Protein AF-Q8EFP9-F1 (afdb_monomer_lite)

InterPro domains:
  IPR021677 Protein of unknown function DUF2986 [PF11661] (1-48)

Secondary structure (DSSP, 8-state):
--HHHHHHHHHHHHHHHHHTTS-GGGTTPPP------HHHHHHHHHHHHHHHHHHTTTTTSSSS---

Foldseek 3Di:
DDPVVVVVVVVVVVVVVVVVPDDPVCVPPDDPDDDDDPVVVVVVVVVVVVVVVVPVVPVPPPPDDDD

Sequence (67 aa):
MNKKQKIIKKIAKRAKARLNKVDPATIGAPAKSGYISKAERAKIAALAAAAEVGTEADEQQDATTEQ

Structure (mmCIF, N/CA/C/O backbone):
data_AF-Q8EFP9-F1
#
_entry.id   AF-Q8EFP9-F1
#
loop_
_atom_site.group_PDB
_atom_site.id
_atom_site.type_symbol
_atom_site.label_atom_id
_atom_site.label_alt_id
_atom_site.label_comp_id
_atom_site.label_asym_id
_atom_site.label_entity_id
_atom_site.label_seq_id
_atom_site.pdbx_PDB_ins_code
_atom_site.Cartn_x
_atom_site.Cartn_y
_atom_site.Cartn_z
_atom_site.occupancy
_atom_site.B_iso_or_equiv
_atom_site.auth_seq_id
_atom_site.auth_comp_id
_atom_site.auth_asym_id
_atom_site.auth_atom_id
_atom_site.pdbx_PDB_model_num
ATOM 1 N N . MET A 1 1 ? -14.583 -3.143 31.767 1.00 61.22 1 MET A N 1
ATOM 2 C CA . MET A 1 1 ? -13.505 -2.913 30.768 1.00 61.22 1 MET A CA 1
ATOM 3 C C . MET A 1 1 ? -13.464 -1.441 30.373 1.00 61.22 1 MET A C 1
ATOM 5 O O . MET A 1 1 ? -14.478 -0.924 29.908 1.00 61.22 1 MET A O 1
ATOM 9 N N . ASN A 1 2 ? -12.320 -0.781 30.573 1.00 94.06 2 ASN A N 1
ATOM 10 C CA . ASN A 1 2 ? -12.125 0.648 30.288 1.00 94.06 2 ASN A CA 1
ATOM 11 C C . ASN A 1 2 ? -12.319 0.942 28.781 1.00 94.06 2 ASN A C 1
ATOM 13 O O . ASN A 1 2 ? -12.004 0.098 27.935 1.00 94.06 2 ASN A O 1
ATOM 17 N N . LYS A 1 3 ? -12.830 2.131 28.427 1.00 92.81 3 LYS A N 1
ATOM 18 C CA . LYS A 1 3 ? -12.995 2.577 27.030 1.00 92.81 3 LYS A CA 1
ATOM 19 C C . LYS A 1 3 ? -11.692 2.444 26.224 1.00 92.81 3 LYS A C 1
ATOM 21 O O . LYS A 1 3 ? -11.737 1.925 25.111 1.00 92.81 3 LYS A O 1
ATOM 26 N N . LYS A 1 4 ? -10.536 2.790 26.809 1.00 93.44 4 LYS A N 1
ATOM 27 C CA . LYS A 1 4 ? -9.213 2.631 26.167 1.00 93.44 4 LYS A CA 1
ATOM 28 C C . LYS A 1 4 ? -8.930 1.174 25.790 1.00 93.44 4 LYS A C 1
ATOM 30 O O . LYS A 1 4 ? -8.609 0.872 24.645 1.00 93.44 4 LYS A O 1
ATOM 35 N N . GLN A 1 5 ? -9.162 0.250 26.720 1.00 95.19 5 GLN A N 1
ATOM 36 C CA . GLN A 1 5 ? -8.984 -1.185 26.480 1.00 95.19 5 GLN A CA 1
ATOM 37 C C . GLN A 1 5 ? -9.924 -1.699 25.376 1.00 95.19 5 GLN A C 1
ATOM 39 O O . GLN A 1 5 ? -9.530 -2.553 24.585 1.00 95.19 5 GLN A O 1
ATOM 44 N N . LYS A 1 6 ? -11.160 -1.177 25.280 1.00 95.69 6 LYS A N 1
ATOM 45 C CA . LYS A 1 6 ? -12.111 -1.545 24.205 1.00 95.69 6 LYS A CA 1
ATOM 46 C C . LYS A 1 6 ? -11.585 -1.160 22.831 1.00 95.69 6 LYS A C 1
ATOM 48 O O . LYS A 1 6 ? -11.693 -1.963 21.907 1.00 95.69 6 LYS A O 1
ATOM 53 N N . ILE A 1 7 ? -11.004 0.026 22.706 1.00 96.25 7 ILE A N 1
ATOM 54 C CA . ILE A 1 7 ? -10.421 0.501 21.449 1.00 96.25 7 ILE A CA 1
ATOM 55 C C . ILE A 1 7 ? -9.215 -0.361 21.068 1.00 96.25 7 ILE A C 1
ATOM 57 O O . ILE A 1 7 ? -9.195 -0.900 19.965 1.00 96.25 7 ILE A O 1
ATOM 61 N N . ILE A 1 8 ? -8.284 -0.588 21.999 1.00 96.69 8 ILE A N 1
ATOM 62 C CA . ILE A 1 8 ? -7.079 -1.401 21.758 1.00 96.69 8 ILE A CA 1
ATOM 63 C C . ILE A 1 8 ? -7.450 -2.805 21.271 1.00 96.69 8 ILE A C 1
ATOM 65 O O . ILE A 1 8 ? -6.963 -3.248 20.232 1.00 96.69 8 ILE A O 1
ATOM 69 N N . LYS A 1 9 ? -8.384 -3.486 21.949 1.00 96.31 9 LYS A N 1
ATOM 70 C CA . LYS A 1 9 ? -8.817 -4.830 21.532 1.00 96.31 9 LYS A CA 1
ATOM 71 C C . LYS A 1 9 ? -9.467 -4.831 20.146 1.00 96.31 9 LYS A C 1
ATOM 73 O O . LYS A 1 9 ? -9.244 -5.757 19.370 1.00 96.31 9 LYS A O 1
ATOM 78 N N . LYS A 1 10 ? -10.249 -3.799 19.805 1.00 96.19 10 LYS A N 1
ATOM 79 C CA . LYS A 1 10 ? -10.848 -3.665 18.466 1.00 96.19 10 LYS A CA 1
ATOM 80 C C . LYS A 1 10 ? -9.785 -3.444 17.389 1.00 96.19 10 LYS A C 1
ATOM 82 O O . LYS A 1 10 ? -9.885 -4.059 16.331 1.00 96.19 10 LYS A O 1
ATOM 87 N N . ILE A 1 11 ? -8.782 -2.607 17.653 1.00 95.12 11 ILE A N 1
ATOM 88 C CA . ILE A 1 11 ? -7.666 -2.360 16.730 1.00 95.12 11 ILE A CA 1
ATOM 89 C C . ILE A 1 11 ? -6.871 -3.649 16.514 1.00 95.12 11 ILE A C 1
ATOM 91 O O . ILE A 1 11 ? -6.710 -4.067 15.371 1.00 95.12 11 ILE A O 1
ATOM 95 N N . ALA A 1 12 ? -6.478 -4.335 17.590 1.00 95.25 12 ALA A N 1
ATOM 96 C CA . ALA A 1 12 ? -5.742 -5.596 17.512 1.00 95.25 12 ALA A CA 1
ATOM 97 C C . ALA A 1 12 ? -6.517 -6.669 16.726 1.00 95.25 12 ALA A C 1
ATOM 99 O O . ALA A 1 12 ? -5.966 -7.319 15.837 1.00 95.25 12 ALA A O 1
ATOM 100 N N . LYS A 1 13 ? -7.828 -6.799 16.980 1.00 95.94 13 LYS A N 1
ATOM 101 C CA . LYS A 1 13 ? -8.699 -7.716 16.229 1.00 95.94 13 LYS A CA 1
ATOM 102 C C . LYS A 1 13 ? -8.732 -7.380 14.735 1.00 95.94 13 LYS A C 1
ATOM 104 O O . LYS A 1 13 ? -8.644 -8.284 13.908 1.00 95.94 13 LYS A O 1
ATOM 109 N N . ARG A 1 14 ? -8.853 -6.095 14.379 1.00 93.12 14 ARG A N 1
ATOM 110 C CA . ARG A 1 14 ? -8.858 -5.639 12.978 1.00 93.12 14 ARG A CA 1
ATOM 111 C C . ARG A 1 14 ? -7.513 -5.872 12.292 1.00 93.12 14 ARG A C 1
ATOM 113 O O . ARG A 1 14 ? -7.514 -6.320 11.153 1.00 93.12 14 ARG A O 1
ATOM 120 N N . ALA A 1 15 ? -6.395 -5.612 12.969 1.00 91.31 15 ALA A N 1
ATOM 121 C CA . ALA A 1 15 ? -5.055 -5.835 12.428 1.00 91.31 15 ALA A CA 1
ATOM 122 C C . ALA A 1 15 ? -4.824 -7.317 12.094 1.00 91.31 15 ALA A C 1
ATOM 124 O O . ALA A 1 15 ? -4.472 -7.641 10.962 1.00 91.31 15 ALA A O 1
ATOM 125 N N . LYS A 1 16 ? -5.150 -8.223 13.028 1.00 92.62 16 LYS A N 1
ATOM 126 C CA . LYS A 1 16 ? -5.060 -9.674 12.800 1.00 92.62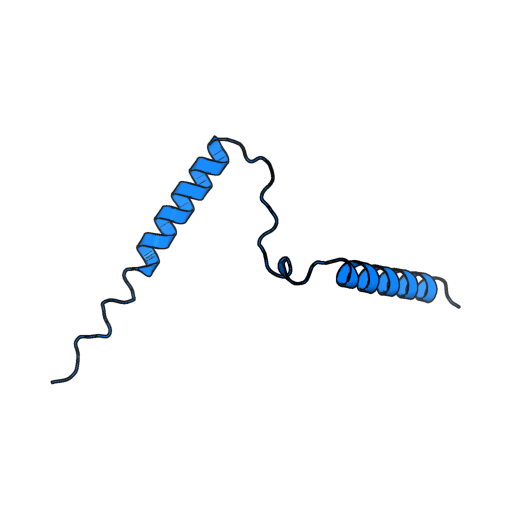 16 LYS A CA 1
ATOM 127 C C . LYS A 1 16 ? -5.949 -10.135 11.640 1.00 92.62 16 LYS A C 1
ATOM 129 O O . LYS A 1 16 ? -5.515 -10.903 10.794 1.00 92.62 16 LYS A O 1
ATOM 134 N N . ALA A 1 17 ? -7.181 -9.629 11.565 1.00 92.56 17 ALA A N 1
ATOM 135 C CA . ALA A 1 17 ? -8.093 -9.967 10.475 1.00 92.56 17 ALA A CA 1
ATOM 136 C C . ALA A 1 17 ? -7.627 -9.441 9.107 1.00 92.56 17 ALA A C 1
ATOM 138 O O . ALA A 1 17 ? -7.913 -10.078 8.100 1.00 92.56 17 ALA A O 1
ATOM 139 N N . ARG A 1 18 ? -6.938 -8.291 9.050 1.00 86.38 18 ARG A N 1
ATOM 140 C CA . ARG A 1 18 ? -6.335 -7.785 7.808 1.00 86.38 18 ARG A CA 1
ATOM 141 C C . ARG A 1 18 ? -5.214 -8.704 7.339 1.00 86.38 18 ARG A C 1
ATOM 143 O O . ARG A 1 18 ? -5.245 -9.090 6.184 1.00 86.38 18 ARG A O 1
ATOM 150 N N . LEU A 1 19 ? -4.301 -9.095 8.230 1.00 84.19 19 LEU A N 1
ATOM 151 C CA . LEU A 1 19 ? -3.193 -10.002 7.902 1.00 84.19 19 LEU A CA 1
ATOM 152 C C . LEU A 1 19 ? -3.689 -11.363 7.397 1.00 84.19 19 LEU A C 1
ATOM 154 O O . LEU A 1 19 ? -3.213 -11.837 6.378 1.00 84.19 19 LEU A O 1
ATOM 158 N N . ASN A 1 20 ? -4.714 -11.936 8.033 1.00 85.50 20 ASN A N 1
ATOM 159 C CA . ASN A 1 20 ? -5.289 -13.216 7.604 1.00 85.50 20 ASN A CA 1
ATOM 160 C C . ASN A 1 20 ? -5.964 -13.178 6.219 1.00 85.50 20 ASN A C 1
ATOM 162 O O . ASN A 1 20 ? -6.255 -14.231 5.665 1.00 85.50 20 ASN A O 1
ATOM 166 N N . LYS A 1 21 ? -6.299 -11.990 5.699 1.00 80.81 21 LYS A N 1
ATOM 167 C CA . LYS A 1 21 ? -6.947 -11.816 4.387 1.00 80.81 21 LYS A CA 1
ATOM 168 C C . LYS A 1 21 ? -5.956 -11.545 3.259 1.00 80.81 21 LYS A C 1
ATOM 170 O O . LYS A 1 21 ? -6.381 -11.455 2.112 1.00 80.81 21 LYS A O 1
ATOM 175 N N . VAL A 1 22 ? -4.685 -11.325 3.580 1.00 80.06 22 VAL A N 1
ATOM 176 C CA . VAL A 1 22 ? -3.657 -11.093 2.569 1.00 80.06 22 VAL A CA 1
ATOM 177 C C . VAL A 1 22 ? -3.252 -12.451 2.008 1.00 80.06 22 VAL A C 1
ATOM 179 O O . VAL A 1 22 ? -2.917 -13.357 2.767 1.00 80.06 22 VAL A O 1
ATOM 182 N N . ASP A 1 23 ? -3.316 -12.586 0.687 1.00 75.31 23 ASP A N 1
ATOM 183 C CA . ASP A 1 23 ? -2.829 -13.774 -0.007 1.00 75.31 23 ASP A CA 1
ATOM 184 C C . ASP A 1 23 ? -1.301 -13.849 0.169 1.00 75.31 23 ASP A C 1
ATOM 186 O O . ASP A 1 23 ? -0.629 -12.852 -0.133 1.00 75.31 23 ASP A O 1
ATOM 190 N N . PRO A 1 24 ? -0.732 -14.971 0.656 1.00 74.12 24 PRO A N 1
ATOM 191 C CA . PRO A 1 24 ? 0.709 -15.112 0.848 1.00 74.12 24 PRO A CA 1
ATOM 192 C C . PRO A 1 24 ? 1.530 -14.807 -0.411 1.00 74.12 24 PRO A C 1
ATOM 194 O O . PRO A 1 24 ? 2.642 -14.303 -0.282 1.00 74.12 24 PRO A O 1
ATOM 197 N N . ALA A 1 25 ? 0.980 -15.008 -1.613 1.00 73.06 25 ALA A N 1
ATOM 198 C CA . ALA A 1 25 ? 1.658 -14.682 -2.872 1.00 73.06 25 ALA A CA 1
ATOM 199 C C . 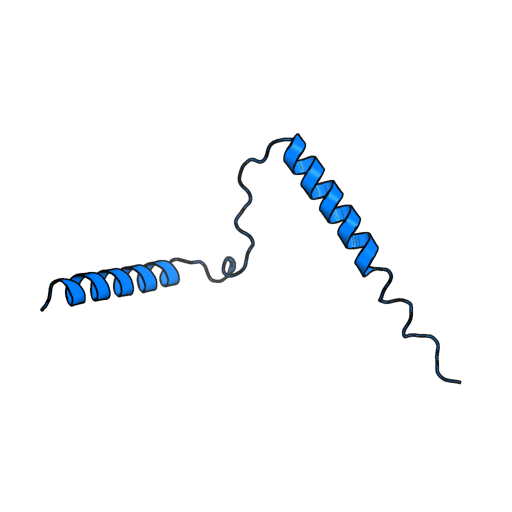ALA A 1 25 ? 1.786 -13.167 -3.138 1.00 73.06 25 ALA A C 1
ATOM 201 O O . ALA A 1 25 ? 2.560 -12.740 -3.990 1.00 73.06 25 ALA A O 1
ATOM 202 N N . THR A 1 26 ? 1.019 -12.342 -2.423 1.00 66.81 26 THR A N 1
ATOM 203 C CA . THR A 1 26 ? 1.010 -10.876 -2.569 1.00 66.81 26 THR A CA 1
ATOM 204 C C . THR A 1 26 ? 1.773 -10.154 -1.459 1.00 66.81 26 THR A C 1
ATOM 206 O O . THR A 1 26 ? 1.918 -8.931 -1.505 1.00 66.81 26 THR A O 1
ATOM 209 N N . ILE A 1 27 ? 2.279 -10.887 -0.461 1.00 65.44 27 ILE A N 1
ATOM 210 C CA . ILE A 1 27 ? 3.069 -10.322 0.635 1.00 65.44 27 ILE A CA 1
ATOM 211 C C . ILE A 1 27 ? 4.438 -9.923 0.080 1.00 65.44 27 ILE A C 1
ATOM 213 O O . ILE A 1 27 ? 5.251 -10.774 -0.257 1.00 65.44 27 ILE A O 1
ATOM 217 N N . GLY A 1 28 ? 4.683 -8.616 -0.028 1.00 68.19 28 GLY A N 1
ATOM 218 C CA . GLY A 1 28 ? 5.930 -8.068 -0.572 1.00 68.19 28 GLY A CA 1
ATOM 219 C C . GLY A 1 28 ? 5.874 -7.719 -2.061 1.00 68.19 28 GLY A C 1
ATOM 220 O O . GLY A 1 28 ? 6.806 -7.098 -2.563 1.00 68.19 28 GLY A O 1
ATOM 221 N N . ALA A 1 29 ? 4.774 -8.028 -2.756 1.00 66.81 29 ALA A N 1
ATOM 222 C CA . ALA A 1 29 ? 4.569 -7.516 -4.104 1.00 66.81 29 ALA A CA 1
ATOM 223 C C . ALA A 1 29 ? 4.379 -5.988 -4.043 1.00 66.81 29 ALA A C 1
ATOM 225 O O . ALA A 1 29 ? 3.600 -5.509 -3.205 1.00 66.81 29 ALA A O 1
ATOM 226 N N . PRO A 1 30 ? 5.049 -5.205 -4.913 1.00 66.56 30 PRO A N 1
ATOM 227 C CA . PRO A 1 30 ? 4.794 -3.776 -4.988 1.00 66.56 30 PRO A CA 1
ATOM 228 C C . PRO A 1 30 ? 3.307 -3.575 -5.273 1.00 66.56 30 PRO A C 1
ATOM 230 O O . PRO A 1 30 ? 2.722 -4.273 -6.109 1.00 66.56 30 PRO A O 1
ATOM 233 N N . ALA A 1 31 ? 2.675 -2.654 -4.539 1.00 68.12 31 ALA A N 1
ATOM 234 C CA . ALA A 1 31 ? 1.273 -2.333 -4.758 1.00 68.12 31 ALA A CA 1
ATOM 235 C C . ALA A 1 31 ? 1.067 -2.082 -6.256 1.00 68.12 31 ALA A C 1
ATOM 237 O O . ALA A 1 31 ? 1.810 -1.294 -6.843 1.00 68.12 31 ALA A O 1
ATOM 238 N N . LYS A 1 32 ? 0.102 -2.782 -6.875 1.00 65.56 32 LYS A N 1
ATOM 239 C CA . LYS A 1 32 ? -0.220 -2.595 -8.295 1.00 65.56 32 LYS A CA 1
ATOM 240 C C . LYS A 1 32 ? -0.424 -1.103 -8.519 1.00 65.56 32 LYS A C 1
ATOM 242 O O . LYS A 1 32 ? -1.382 -0.532 -7.998 1.00 65.56 32 LYS A O 1
ATOM 247 N N . SER A 1 33 ? 0.522 -0.493 -9.232 1.00 69.00 33 SER A N 1
ATOM 248 C CA . SER A 1 33 ? 0.456 0.917 -9.585 1.00 69.00 33 SER A CA 1
ATOM 249 C C . SER A 1 33 ? -0.887 1.145 -10.266 1.00 69.00 33 SER A C 1
ATOM 251 O O . SER A 1 33 ? -1.255 0.405 -11.184 1.00 69.00 33 SER A O 1
ATOM 253 N N . GLY A 1 34 ? -1.661 2.101 -9.753 1.00 73.94 34 GLY A N 1
ATOM 254 C CA . GLY A 1 34 ? -2.907 2.507 -10.389 1.00 73.94 34 GLY A CA 1
ATOM 255 C C . GLY A 1 34 ? -2.650 3.047 -11.798 1.00 73.94 34 GLY A C 1
ATOM 256 O O . GLY A 1 34 ? -1.524 3.062 -12.298 1.00 73.94 34 GLY A O 1
ATOM 257 N N . TYR A 1 35 ? -3.698 3.527 -12.464 1.00 79.56 35 TYR A N 1
ATOM 258 C CA . TYR A 1 35 ? -3.515 4.219 -13.736 1.00 79.56 35 TYR A CA 1
ATOM 259 C C . TYR A 1 35 ? -2.665 5.481 -13.532 1.00 79.56 35 TYR A C 1
ATOM 261 O O . TYR A 1 35 ? -3.150 6.498 -13.050 1.00 79.56 35 TYR A O 1
ATOM 269 N N . ILE A 1 36 ? -1.392 5.387 -13.908 1.00 80.44 36 ILE A N 1
ATOM 270 C CA . ILE A 1 36 ? -0.466 6.512 -14.021 1.00 80.44 36 ILE A CA 1
ATOM 271 C C . ILE A 1 36 ? -0.605 7.160 -15.398 1.00 80.44 36 ILE A C 1
ATOM 273 O O . ILE A 1 36 ? -0.859 6.479 -16.402 1.00 80.44 36 ILE A O 1
ATOM 277 N N . SER A 1 37 ? -0.430 8.477 -15.458 1.00 80.62 37 SER A N 1
ATOM 278 C CA . SER A 1 37 ? -0.474 9.217 -16.720 1.00 80.62 37 SER A CA 1
ATOM 279 C C . SER A 1 37 ? 0.650 8.777 -17.675 1.00 80.62 37 SER A C 1
ATOM 281 O O . SER A 1 37 ? 1.674 8.228 -17.256 1.00 80.62 37 SER A O 1
ATOM 283 N N . LYS A 1 38 ? 0.494 9.037 -18.986 1.00 80.56 38 LYS A N 1
ATOM 284 C CA . LYS A 1 38 ? 1.538 8.723 -19.988 1.00 80.56 38 LYS A CA 1
ATOM 285 C C . LYS A 1 38 ? 2.879 9.391 -19.647 1.00 80.56 38 LYS A C 1
ATOM 287 O O . LYS A 1 38 ? 3.926 8.777 -19.825 1.00 80.56 38 LYS A O 1
ATOM 292 N N . ALA A 1 39 ? 2.836 10.614 -19.115 1.00 78.00 39 ALA A N 1
ATOM 293 C CA . ALA A 1 39 ? 4.024 11.360 -18.709 1.00 78.00 39 ALA A CA 1
ATOM 294 C C . ALA A 1 39 ? 4.726 10.728 -17.496 1.00 78.00 39 ALA A C 1
ATOM 296 O O . ALA A 1 39 ? 5.949 10.619 -17.479 1.00 78.00 39 ALA A O 1
ATOM 297 N N . GLU A 1 40 ? 3.974 10.270 -16.494 1.00 73.50 40 GLU A N 1
ATOM 298 C CA . GLU A 1 40 ? 4.550 9.596 -15.323 1.00 73.50 40 GLU A CA 1
ATOM 299 C C . GLU A 1 40 ? 5.153 8.242 -15.683 1.00 73.50 40 GLU A C 1
ATOM 301 O O . GLU A 1 40 ? 6.230 7.906 -15.197 1.00 73.50 40 GLU A O 1
ATOM 306 N N . ARG A 1 41 ? 4.525 7.497 -16.601 1.00 76.44 41 ARG A N 1
ATOM 307 C CA . ARG A 1 41 ? 5.086 6.235 -17.099 1.00 76.44 41 ARG A CA 1
ATOM 308 C C . ARG A 1 41 ? 6.425 6.444 -17.808 1.00 76.44 41 ARG A C 1
ATOM 310 O O . ARG A 1 41 ? 7.343 5.662 -17.591 1.00 76.44 41 ARG A O 1
ATOM 317 N N . ALA A 1 42 ? 6.553 7.511 -18.599 1.00 77.88 42 ALA A N 1
ATOM 318 C CA . ALA A 1 42 ? 7.811 7.860 -19.257 1.00 77.88 42 ALA 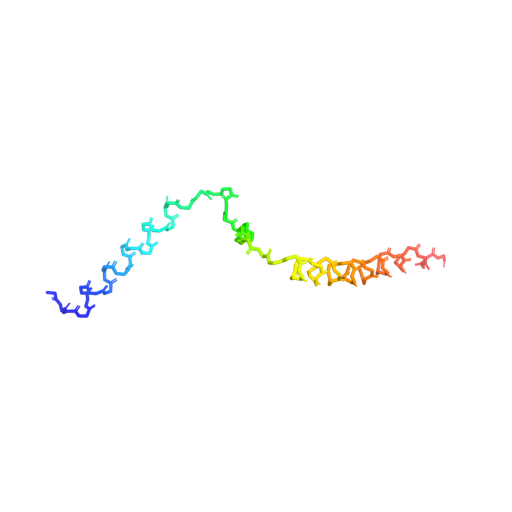A CA 1
ATOM 319 C C . ALA A 1 42 ? 8.911 8.234 -18.247 1.00 77.88 42 ALA A C 1
ATOM 321 O O . ALA A 1 42 ? 10.047 7.793 -18.397 1.00 77.88 42 ALA A O 1
ATOM 322 N N . LYS A 1 43 ? 8.575 8.982 -17.185 1.00 73.38 43 LYS A N 1
ATOM 323 C CA . LYS A 1 43 ? 9.532 9.330 -16.117 1.00 73.38 43 LYS A CA 1
ATOM 324 C C . LYS A 1 43 ? 10.027 8.099 -15.360 1.00 73.38 43 LYS A C 1
ATOM 326 O O . LYS A 1 43 ? 11.219 7.993 -15.106 1.00 73.38 43 LYS A O 1
ATOM 331 N N . ILE A 1 44 ? 9.132 7.168 -15.033 1.00 76.81 44 ILE A N 1
ATOM 332 C CA . ILE A 1 44 ? 9.498 5.924 -14.341 1.00 76.81 44 ILE A CA 1
ATOM 333 C C . ILE A 1 44 ? 10.370 5.042 -15.241 1.00 76.81 44 ILE A C 1
ATOM 335 O O . ILE A 1 44 ? 11.369 4.514 -14.772 1.00 76.81 44 ILE A O 1
ATOM 339 N N . ALA A 1 45 ? 10.045 4.928 -16.533 1.00 76.81 45 ALA A N 1
ATOM 340 C CA . ALA A 1 45 ? 10.857 4.171 -17.485 1.00 76.81 45 ALA A CA 1
ATOM 341 C C . ALA A 1 45 ? 12.260 4.776 -17.669 1.00 76.81 45 ALA A C 1
ATOM 343 O O . ALA A 1 45 ? 13.240 4.040 -17.679 1.00 76.81 45 ALA A O 1
ATOM 344 N N . ALA A 1 46 ? 12.369 6.105 -17.757 1.00 73.00 46 ALA A N 1
ATOM 345 C CA . ALA A 1 46 ? 13.660 6.786 -17.844 1.00 73.00 46 ALA A CA 1
ATOM 346 C C . ALA A 1 46 ? 14.497 6.609 -16.565 1.00 73.00 46 ALA A C 1
ATOM 348 O O . ALA A 1 46 ? 15.704 6.402 -16.644 1.00 73.00 46 ALA A O 1
ATOM 349 N N . LEU A 1 47 ? 13.857 6.653 -15.393 1.00 70.69 47 LEU A N 1
ATOM 350 C CA . LEU A 1 47 ? 14.531 6.472 -14.107 1.00 70.69 47 LEU A CA 1
ATOM 351 C C . LEU A 1 47 ? 14.959 5.012 -13.882 1.00 70.69 47 LEU A C 1
ATOM 353 O O . LEU A 1 47 ? 16.033 4.780 -13.341 1.00 70.69 47 LEU A O 1
ATOM 357 N N . ALA A 1 48 ? 14.171 4.040 -14.354 1.00 73.00 48 ALA A N 1
ATOM 358 C CA . ALA A 1 48 ? 14.547 2.627 -14.356 1.00 73.00 48 ALA A CA 1
ATOM 359 C C . ALA A 1 48 ? 15.711 2.343 -15.322 1.00 73.00 48 ALA A C 1
ATOM 361 O O . ALA A 1 48 ? 16.681 1.708 -14.930 1.00 73.00 48 ALA A O 1
ATOM 362 N N . ALA A 1 49 ? 15.673 2.884 -16.546 1.00 70.12 49 ALA A N 1
ATOM 363 C CA . ALA A 1 49 ? 16.764 2.732 -17.511 1.00 70.12 49 ALA A CA 1
ATOM 364 C C . ALA A 1 49 ? 18.082 3.360 -17.021 1.00 70.12 49 ALA A C 1
ATOM 366 O O . ALA A 1 49 ? 19.152 2.826 -17.285 1.00 70.12 49 ALA A O 1
ATOM 367 N N . ALA A 1 50 ? 18.019 4.470 -16.281 1.00 60.75 50 ALA A N 1
ATOM 368 C CA . ALA A 1 50 ? 19.201 5.076 -15.671 1.00 60.75 50 ALA A CA 1
ATOM 369 C C . ALA A 1 50 ? 19.756 4.263 -14.485 1.00 60.75 50 ALA A C 1
ATOM 371 O O . ALA A 1 50 ? 20.954 4.327 -14.222 1.00 60.75 50 ALA A O 1
ATOM 372 N N . ALA A 1 51 ? 18.908 3.513 -13.774 1.00 59.47 51 ALA A N 1
ATOM 373 C CA . ALA A 1 51 ? 19.328 2.666 -12.659 1.00 59.47 51 ALA A CA 1
ATOM 374 C C . ALA A 1 51 ? 20.020 1.372 -13.128 1.00 59.47 51 ALA A C 1
ATOM 376 O O . ALA A 1 51 ? 21.011 0.979 -12.524 1.00 59.47 51 ALA A O 1
ATOM 377 N N . GLU A 1 52 ? 19.562 0.764 -14.228 1.00 54.53 52 GLU A N 1
ATOM 378 C CA . GLU A 1 52 ? 20.156 -0.461 -14.804 1.00 54.53 52 GLU A CA 1
ATOM 379 C C . GLU A 1 52 ? 21.598 -0.240 -15.307 1.00 54.53 52 GLU A C 1
ATOM 381 O O . GLU A 1 52 ? 22.460 -1.099 -15.145 1.00 54.53 52 GLU A O 1
ATOM 386 N N . VAL A 1 53 ? 21.909 0.954 -15.829 1.00 55.09 53 VAL A N 1
ATOM 387 C CA . VAL A 1 53 ? 23.275 1.304 -16.278 1.00 55.09 53 VAL A CA 1
ATOM 388 C C . VAL A 1 53 ? 24.260 1.429 -15.103 1.00 55.09 53 VAL A C 1
ATOM 390 O O . VAL A 1 53 ? 25.466 1.300 -15.291 1.00 55.09 53 VAL A O 1
ATOM 393 N N . GLY A 1 54 ? 23.772 1.656 -13.879 1.00 47.69 54 GLY A N 1
ATOM 394 C CA . GLY A 1 54 ? 24.611 1.727 -12.680 1.00 47.69 54 GLY A CA 1
ATOM 395 C C . GLY A 1 54 ? 24.985 0.365 -12.089 1.00 47.69 54 GLY A C 1
ATOM 396 O O . GLY A 1 54 ? 25.961 0.288 -11.350 1.00 47.69 54 GLY A O 1
ATOM 397 N N . THR A 1 55 ? 24.239 -0.696 -12.402 1.00 46.84 55 THR A N 1
ATOM 398 C CA . THR A 1 55 ? 24.450 -2.040 -11.838 1.00 46.84 55 THR A CA 1
ATOM 399 C C . THR A 1 55 ? 25.307 -2.950 -12.716 1.00 46.84 55 THR A C 1
ATOM 401 O O . THR A 1 55 ? 26.012 -3.795 -12.182 1.00 46.84 55 THR A O 1
ATOM 404 N N . GLU A 1 56 ? 25.341 -2.753 -14.038 1.00 44.56 56 GLU A N 1
ATOM 405 C CA . GLU A 1 56 ? 26.188 -3.575 -14.925 1.00 44.56 56 GLU A CA 1
ATOM 406 C C . GLU A 1 56 ? 27.688 -3.218 -14.866 1.00 44.56 56 GLU A C 1
ATOM 408 O O . GLU A 1 56 ? 28.529 -3.981 -15.337 1.00 44.56 56 GLU A O 1
ATOM 413 N N . ALA A 1 57 ? 28.051 -2.075 -14.275 1.00 46.06 57 ALA A N 1
ATOM 414 C CA . ALA A 1 57 ? 29.446 -1.643 -14.160 1.00 46.06 57 ALA A CA 1
ATOM 415 C C . ALA A 1 57 ? 30.209 -2.271 -12.973 1.00 46.06 57 ALA A C 1
ATOM 417 O O . ALA A 1 57 ? 31.436 -2.182 -12.946 1.00 46.06 57 ALA A O 1
ATOM 418 N N . ASP A 1 58 ? 29.517 -2.897 -12.015 1.00 45.62 58 ASP A N 1
ATOM 419 C CA . ASP A 1 58 ? 30.133 -3.428 -10.784 1.00 45.62 58 ASP A CA 1
ATOM 420 C C . ASP A 1 58 ? 30.529 -4.916 -10.904 1.00 45.62 58 ASP A C 1
ATOM 422 O O . ASP A 1 58 ? 31.455 -5.374 -10.245 1.00 45.62 58 ASP A O 1
ATOM 426 N N . GLU A 1 59 ? 29.913 -5.684 -11.813 1.00 46.50 59 GLU A N 1
ATOM 427 C CA . GLU A 1 59 ? 30.189 -7.129 -11.952 1.00 46.50 59 GLU A CA 1
ATOM 428 C C . GLU A 1 59 ? 31.407 -7.473 -12.836 1.00 46.50 59 GLU A C 1
ATOM 430 O O . GLU A 1 59 ? 31.819 -8.631 -12.892 1.00 46.50 59 GLU A O 1
ATOM 435 N N . GLN A 1 60 ? 32.027 -6.503 -13.518 1.00 45.53 60 GLN A N 1
ATOM 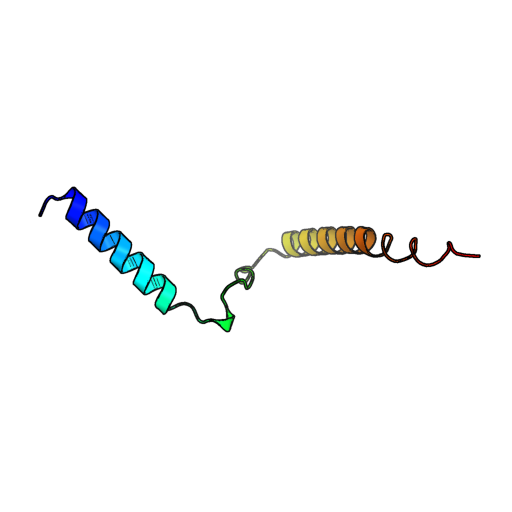436 C CA . GLN A 1 60 ? 33.162 -6.770 -14.422 1.00 45.53 60 GLN A CA 1
ATOM 437 C C . GLN A 1 60 ? 34.555 -6.519 -13.820 1.00 45.53 60 GLN A C 1
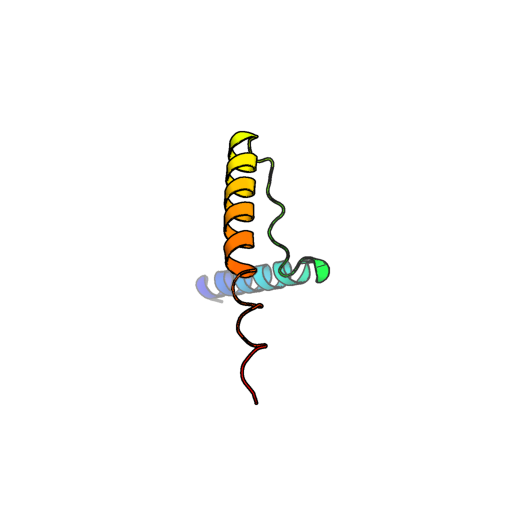ATOM 439 O O . GLN A 1 60 ? 35.548 -6.809 -14.488 1.00 45.53 60 GLN A O 1
ATOM 444 N N . GLN A 1 61 ? 34.675 -6.019 -12.583 1.00 44.28 61 GLN A N 1
ATOM 445 C CA . GLN A 1 61 ? 35.988 -5.667 -12.007 1.00 44.28 61 GLN A CA 1
ATOM 446 C C . GLN A 1 61 ? 36.621 -6.724 -11.084 1.00 44.28 61 GLN A C 1
ATOM 448 O O . GLN A 1 61 ? 37.811 -6.614 -10.802 1.00 44.28 61 GLN A O 1
ATOM 453 N N . ASP A 1 62 ? 35.915 -7.792 -10.698 1.00 43.28 62 ASP A N 1
ATOM 454 C CA . ASP A 1 62 ? 36.430 -8.786 -9.730 1.00 43.28 62 ASP A CA 1
ATOM 455 C C . ASP A 1 62 ? 37.041 -10.063 -10.358 1.00 43.28 62 ASP A C 1
ATOM 457 O O . ASP A 1 62 ? 37.451 -10.981 -9.656 1.00 43.28 62 ASP A O 1
ATOM 461 N N . ALA A 1 63 ? 37.141 -10.156 -11.691 1.00 48.09 63 ALA A N 1
ATOM 462 C CA . ALA A 1 63 ? 37.636 -11.369 -12.367 1.00 48.09 63 ALA A CA 1
ATOM 463 C C . ALA A 1 63 ? 39.100 -11.308 -12.852 1.00 48.09 63 ALA A C 1
ATOM 465 O O . ALA A 1 63 ? 39.559 -12.243 -13.508 1.00 48.09 63 ALA A O 1
ATOM 466 N N . THR A 1 64 ? 39.852 -10.234 -12.572 1.00 46.66 64 THR A N 1
ATOM 467 C CA . THR A 1 64 ? 41.206 -10.059 -13.143 1.00 46.66 64 THR A CA 1
ATOM 468 C C . THR A 1 64 ? 42.251 -9.634 -12.112 1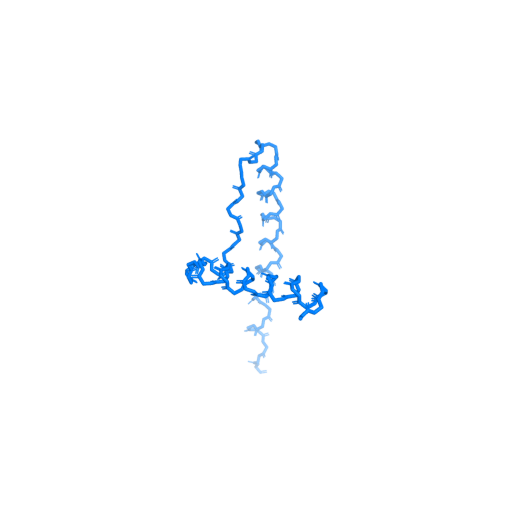.00 46.66 64 THR A C 1
ATOM 470 O O . THR A 1 64 ? 42.902 -8.609 -12.278 1.00 46.66 64 THR A O 1
ATOM 473 N N . THR A 1 65 ? 42.455 -10.394 -11.035 1.00 50.94 65 THR A N 1
ATOM 474 C CA . THR A 1 65 ? 43.700 -10.318 -10.241 1.00 50.94 65 THR A CA 1
ATOM 475 C C . THR A 1 65 ? 43.941 -11.642 -9.517 1.00 50.94 65 THR A C 1
ATOM 477 O O . THR A 1 65 ? 43.510 -11.808 -8.389 1.00 50.94 65 THR A O 1
ATOM 480 N N . GLU A 1 66 ? 44.631 -12.576 -10.172 1.00 43.31 66 GLU A N 1
ATOM 481 C CA . GLU A 1 66 ? 45.505 -13.570 -9.530 1.00 43.31 66 GLU A CA 1
ATOM 482 C C . GLU A 1 66 ? 46.375 -14.223 -10.624 1.00 43.31 66 GLU A C 1
ATOM 484 O O . GLU A 1 66 ? 45.933 -15.091 -11.379 1.00 43.31 66 GLU A O 1
ATOM 489 N N . GLN A 1 67 ? 47.612 -13.737 -10.750 1.00 41.84 67 GLN A N 1
ATOM 490 C CA . GLN A 1 67 ? 48.763 -14.466 -11.291 1.00 41.84 67 GLN A CA 1
ATOM 491 C C . GLN A 1 67 ? 49.932 -14.279 -10.332 1.00 41.84 67 GLN A C 1
ATOM 493 O O . GLN A 1 67 ? 50.097 -13.138 -9.842 1.00 41.84 67 GLN A O 1
#

Radius of gyration: 23.51 Å; chains: 1; bounding box: 62×26×51 Å

Organism: Shewanella oneidensis (strain ATCC 700550 / JCM 31522 / CIP 106686 / LMG 19005 / NCIMB 14063 / MR-1) (NCBI:txid211586)

pLDDT: mean 72.17, std 17.35, range [41.84, 96.69]